Protein AF-A0A6A6ZKN1-F1 (afdb_monomer_lite)

pLDDT: mean 83.02, std 11.9, range [38.84, 95.69]

Foldseek 3Di:
DFADQDFDQDPLPPTHPVCQVPVLVVVVVVVCCLVVLAQAEAEHSLQQQQDPVGGRLNQAFLVVVCVLANPPQPVSVVQVVVCVVVVHGTHRPRVLSVVLCVVCVQLFDKFFWDKDFDDDNVDTPHIHIDGDPDPDPPSRGSYIYTDSPRVSNVVCVVVSSVSSSVVSPPPPD

Sequence (173 aa):
MAGSLMKNLNIFEPNSFNIHANVTSAAEFLNLVCKKKIPLQLIPTECAKDTLVDPNPFQLSVQRYRELLGNAHPTMHLIEKYLKFTNATRYPAFDLIAAVAVKHPKSFKWKKIEYTVVGDRTNPSHIEFKEASKWWPSFRYHIKMASGDKGCLAENEDKILKTIQDTMNIEGM

Structure (mmCIF, N/CA/C/O backbone):
data_AF-A0A6A6ZKN1-F1
#
_entry.id   AF-A0A6A6ZKN1-F1
#
loop_
_atom_site.group_PDB
_atom_site.id
_atom_site.type_symbol
_atom_site.label_atom_id
_atom_site.label_alt_id
_atom_site.label_comp_id
_atom_site.label_asym_id
_atom_site.label_entity_id
_atom_site.label_seq_id
_atom_site.pdbx_PDB_ins_code
_atom_site.Cartn_x
_atom_site.Cartn_y
_atom_site.Cartn_z
_atom_site.occupancy
_atom_site.B_iso_or_equiv
_atom_site.auth_seq_id
_atom_site.auth_comp_id
_atom_site.auth_asym_id
_atom_site.auth_atom_id
_atom_site.pdbx_PDB_model_num
ATOM 1 N N . MET A 1 1 ? -4.623 -0.290 -0.463 1.00 91.12 1 MET A N 1
ATOM 2 C CA . MET A 1 1 ? -3.489 0.653 -0.505 1.00 91.12 1 MET A CA 1
ATOM 3 C C . MET A 1 1 ? -3.954 2.006 0.026 1.00 91.12 1 MET A C 1
ATOM 5 O O . MET A 1 1 ? -4.772 2.632 -0.636 1.00 91.12 1 MET A O 1
ATOM 9 N N . ALA A 1 2 ? -3.546 2.421 1.228 1.00 91.94 2 ALA A N 1
ATOM 10 C CA . ALA A 1 2 ? -3.920 3.718 1.807 1.00 91.94 2 ALA A CA 1
ATOM 11 C C . ALA A 1 2 ? -3.092 4.050 3.059 1.00 91.94 2 ALA A C 1
ATOM 13 O O . ALA A 1 2 ? -2.707 3.152 3.808 1.00 91.94 2 ALA A O 1
ATOM 14 N N . GLY A 1 3 ? -2.937 5.347 3.325 1.00 89.50 3 GLY A N 1
ATOM 15 C CA . GLY A 1 3 ? -2.363 5.866 4.563 1.00 89.50 3 GLY A CA 1
ATOM 16 C C . GLY A 1 3 ? -0.837 5.920 4.577 1.00 89.50 3 GLY A C 1
ATOM 17 O O . GLY A 1 3 ? -0.166 5.581 3.603 1.00 89.50 3 GLY A O 1
ATOM 18 N N . SER A 1 4 ? -0.313 6.403 5.698 1.00 89.00 4 SER A N 1
ATOM 19 C CA . SER A 1 4 ? 1.113 6.484 6.015 1.00 89.00 4 SER A CA 1
ATOM 20 C C . SER A 1 4 ? 1.259 6.493 7.534 1.00 89.00 4 SER A C 1
ATOM 22 O O . SER A 1 4 ? 0.491 7.186 8.205 1.00 89.00 4 SER A O 1
ATOM 24 N N . LEU A 1 5 ? 2.220 5.749 8.085 1.00 84.88 5 LEU A N 1
ATOM 25 C CA . LEU A 1 5 ? 2.658 5.908 9.481 1.00 84.88 5 LEU A CA 1
ATOM 26 C C . LEU A 1 5 ? 3.798 6.922 9.599 1.00 84.88 5 LEU A C 1
ATOM 28 O O . LEU A 1 5 ? 4.120 7.375 10.698 1.00 84.88 5 LEU A O 1
ATOM 32 N N . MET A 1 6 ? 4.419 7.275 8.474 1.00 80.56 6 MET A N 1
ATOM 33 C CA . MET A 1 6 ? 5.502 8.245 8.407 1.00 80.56 6 MET A CA 1
ATOM 34 C C . MET A 1 6 ? 4.980 9.606 7.949 1.00 80.56 6 MET A C 1
ATOM 36 O O . MET A 1 6 ? 4.122 9.705 7.068 1.00 80.56 6 MET A O 1
ATOM 40 N N . LYS A 1 7 ? 5.538 10.670 8.522 1.00 68.00 7 LYS A N 1
ATOM 41 C CA . LYS A 1 7 ? 5.423 12.015 7.950 1.00 68.00 7 LYS A CA 1
ATOM 42 C C . LYS A 1 7 ? 6.341 12.093 6.720 1.00 68.00 7 LYS A C 1
ATOM 44 O O . LYS A 1 7 ? 7.358 11.401 6.686 1.00 68.00 7 LYS A O 1
ATOM 49 N N . ASN A 1 8 ? 6.006 12.910 5.727 1.00 66.44 8 ASN A N 1
ATOM 50 C CA . ASN A 1 8 ? 6.908 13.258 4.627 1.00 66.44 8 ASN A CA 1
ATOM 51 C C . ASN A 1 8 ? 7.101 12.271 3.466 1.00 66.44 8 ASN A C 1
ATOM 53 O O . ASN A 1 8 ? 8.103 12.337 2.755 1.00 66.44 8 ASN A O 1
ATOM 57 N N . LEU A 1 9 ? 6.154 11.359 3.222 1.00 69.62 9 LEU A N 1
ATOM 58 C CA . LEU A 1 9 ? 6.260 10.405 2.102 1.00 69.62 9 LEU A CA 1
ATOM 59 C C . LEU A 1 9 ? 5.350 10.686 0.908 1.00 69.62 9 LEU A C 1
ATOM 61 O O . LEU A 1 9 ? 5.572 10.137 -0.178 1.00 69.62 9 LEU A O 1
ATOM 65 N N . ASN A 1 10 ? 4.352 11.548 1.070 1.00 69.56 10 ASN A N 1
ATOM 66 C CA . ASN A 1 10 ? 3.355 11.845 0.046 1.00 69.56 10 ASN A CA 1
ATOM 67 C C . ASN A 1 10 ? 3.437 13.315 -0.365 1.00 69.56 10 ASN A C 1
ATOM 69 O O . ASN A 1 10 ? 3.844 14.144 0.425 1.00 69.56 10 ASN A O 1
ATOM 73 N N . ILE A 1 11 ? 3.027 13.648 -1.589 1.00 75.56 11 ILE A N 1
ATOM 74 C CA . ILE A 1 11 ? 2.977 15.050 -2.048 1.00 75.56 11 ILE A CA 1
ATOM 75 C C . ILE A 1 11 ? 1.793 15.832 -1.449 1.00 75.56 11 ILE A C 1
ATOM 77 O O . ILE A 1 11 ? 1.779 17.055 -1.491 1.00 75.56 11 ILE A O 1
ATOM 81 N N . PHE A 1 12 ? 0.802 15.123 -0.900 1.00 79.56 12 PHE A N 1
ATOM 82 C CA . PHE A 1 12 ? -0.460 15.670 -0.389 1.00 79.56 12 PHE A CA 1
ATOM 83 C C . PHE A 1 12 ? -0.526 15.657 1.136 1.00 79.56 12 PHE A C 1
ATOM 85 O O . PHE A 1 12 ? -1.574 15.365 1.716 1.00 79.56 12 PHE A O 1
ATOM 92 N N . GLU A 1 13 ? 0.608 15.891 1.793 1.00 80.44 13 GLU A N 1
ATOM 93 C CA . GLU A 1 13 ? 0.706 15.758 3.241 1.00 80.44 13 GLU A CA 1
ATOM 94 C C . GLU A 1 13 ? -0.379 16.550 3.975 1.00 80.44 13 GLU A C 1
ATOM 96 O O . GLU A 1 13 ? -0.651 17.699 3.622 1.00 80.44 13 GLU A O 1
ATOM 101 N N . PRO A 1 14 ? -1.008 15.947 4.997 1.00 82.56 14 PRO A N 1
ATOM 102 C CA . PRO A 1 14 ? -0.670 14.653 5.614 1.00 82.56 14 PRO A CA 1
ATOM 103 C C . PRO A 1 14 ? -1.316 13.416 4.945 1.00 82.56 14 PRO A C 1
ATOM 105 O O . PRO A 1 14 ? -1.131 12.294 5.414 1.00 82.56 14 PRO A O 1
ATOM 108 N N . ASN A 1 15 ? -2.061 13.574 3.848 1.00 85.44 15 ASN A N 1
ATOM 109 C CA . ASN A 1 15 ? -2.786 12.479 3.204 1.00 85.44 15 ASN A CA 1
ATOM 110 C C . ASN A 1 15 ? -1.924 11.675 2.212 1.00 85.44 15 ASN A C 1
ATOM 112 O O . ASN A 1 15 ? -1.110 12.207 1.457 1.00 85.44 15 ASN A O 1
ATOM 116 N N . SER A 1 16 ? -2.173 10.362 2.140 1.00 86.88 16 SER A N 1
ATOM 117 C CA . SER A 1 16 ? -1.793 9.557 0.966 1.00 86.88 16 SER A CA 1
ATOM 118 C C . SER A 1 16 ? -2.689 9.891 -0.228 1.00 86.88 16 SER A C 1
ATOM 120 O O . SER A 1 16 ? -3.843 10.250 -0.006 1.00 86.88 16 SER A O 1
ATOM 122 N N . PHE A 1 17 ? -2.217 9.682 -1.464 1.00 89.12 17 PHE A N 1
ATOM 123 C CA . PHE A 1 17 ? -2.978 9.964 -2.696 1.00 89.12 17 PHE A CA 1
ATOM 124 C C . PHE A 1 17 ? -4.435 9.469 -2.640 1.00 89.12 17 PHE A C 1
ATOM 126 O O . PHE A 1 17 ? -5.361 10.259 -2.797 1.00 89.12 17 PHE A O 1
ATOM 133 N N . ASN A 1 18 ? -4.643 8.187 -2.315 1.00 91.44 18 ASN A N 1
ATOM 134 C CA . ASN A 1 18 ? -5.978 7.575 -2.278 1.00 91.44 18 ASN A CA 1
ATOM 135 C C . ASN A 1 18 ? -6.907 8.185 -1.216 1.00 91.44 18 ASN A C 1
ATOM 137 O O . ASN A 1 18 ? -8.119 8.180 -1.392 1.00 91.44 18 ASN A O 1
ATOM 141 N N . ILE A 1 19 ? -6.352 8.712 -0.121 1.00 92.19 19 ILE A N 1
ATOM 142 C CA . ILE A 1 19 ? -7.135 9.413 0.907 1.00 92.19 19 ILE A CA 1
ATOM 143 C C . ILE A 1 19 ? -7.388 10.855 0.474 1.00 92.19 19 ILE A C 1
ATOM 145 O O . ILE A 1 19 ? -8.501 11.340 0.613 1.00 92.19 19 ILE A O 1
ATOM 149 N N . HIS A 1 20 ? -6.378 11.527 -0.083 1.00 91.69 20 HIS A N 1
ATOM 150 C CA . HIS A 1 20 ? -6.494 12.904 -0.554 1.00 91.69 20 HIS A CA 1
ATOM 151 C C . HIS A 1 20 ? -7.568 13.053 -1.636 1.00 91.69 20 HIS A C 1
ATOM 153 O O . HIS A 1 20 ? -8.309 14.029 -1.620 1.00 91.69 20 HIS A O 1
ATOM 159 N N . ALA A 1 21 ? -7.684 12.064 -2.529 1.00 93.38 21 ALA A N 1
ATOM 160 C CA . ALA A 1 21 ? -8.684 12.055 -3.591 1.00 93.38 21 ALA A CA 1
ATOM 161 C C . ALA A 1 21 ? -10.120 12.215 -3.061 1.00 93.38 21 ALA A C 1
ATOM 163 O O . ALA A 1 21 ? -10.935 12.867 -3.707 1.00 93.38 21 ALA A O 1
ATOM 164 N N . ASN A 1 22 ? -10.432 11.633 -1.895 1.00 94.25 22 ASN A N 1
ATOM 165 C CA . ASN A 1 22 ? -11.713 11.826 -1.220 1.00 94.25 22 ASN A CA 1
ATOM 166 C C . ASN A 1 22 ? -11.618 11.462 0.274 1.00 94.25 22 ASN A C 1
ATOM 168 O O . ASN A 1 22 ? -11.873 10.322 0.682 1.00 94.25 22 ASN A O 1
ATOM 172 N N . VAL A 1 23 ? -11.260 12.450 1.099 1.00 94.56 23 VAL A N 1
ATOM 173 C CA . VAL A 1 23 ? -11.057 12.259 2.545 1.00 94.56 23 VAL A CA 1
ATOM 174 C C . VAL A 1 23 ? -12.365 11.870 3.237 1.00 94.56 23 VAL A C 1
ATOM 176 O O . VAL A 1 23 ? -12.362 11.003 4.113 1.00 94.56 23 VAL A O 1
ATOM 179 N N . THR A 1 24 ? -13.489 12.457 2.816 1.00 95.25 24 THR A N 1
ATOM 180 C CA . THR A 1 24 ? -14.819 12.179 3.373 1.00 95.25 24 THR A CA 1
ATOM 181 C C . THR A 1 24 ? -15.198 10.717 3.194 1.00 95.25 24 THR A C 1
ATOM 183 O O . THR A 1 24 ? -15.465 10.029 4.178 1.00 95.25 24 THR A O 1
ATOM 186 N N . SER A 1 25 ? -15.130 10.194 1.967 1.00 95.69 25 SER A N 1
ATOM 187 C CA . SER A 1 25 ? -15.448 8.787 1.709 1.00 95.69 25 SER A CA 1
ATOM 188 C C . SER A 1 25 ? -14.470 7.833 2.396 1.00 95.69 25 SER A C 1
ATOM 190 O O . SER A 1 25 ? -14.886 6.784 2.889 1.00 95.69 25 SER A O 1
ATOM 192 N N . ALA A 1 26 ? -13.184 8.189 2.499 1.00 95.12 26 ALA A N 1
ATOM 193 C CA . ALA A 1 26 ? -12.219 7.396 3.259 1.00 95.12 26 ALA A CA 1
ATOM 194 C C . ALA A 1 26 ? -12.579 7.335 4.757 1.00 95.12 26 ALA A C 1
ATOM 196 O O . ALA A 1 26 ? -12.546 6.259 5.359 1.00 95.12 26 ALA A O 1
ATOM 197 N N . ALA A 1 27 ? -12.974 8.462 5.356 1.00 93.25 27 ALA A N 1
ATOM 198 C CA . ALA A 1 27 ? -13.402 8.532 6.750 1.00 93.25 27 ALA A CA 1
ATOM 199 C C . ALA A 1 27 ? -14.684 7.720 6.998 1.00 93.25 27 ALA A C 1
ATOM 201 O O . ALA A 1 27 ? -14.751 6.943 7.954 1.00 93.25 27 ALA A O 1
ATOM 202 N N . GLU A 1 28 ? -15.684 7.850 6.124 1.00 94.25 28 GLU A N 1
ATOM 203 C CA . GLU A 1 28 ? -16.928 7.075 6.184 1.00 94.25 28 GLU A CA 1
ATOM 204 C C . GLU A 1 28 ? -16.673 5.570 6.072 1.00 94.25 28 GLU A C 1
ATOM 206 O O . GLU A 1 28 ? -17.202 4.793 6.872 1.00 94.25 28 GLU A O 1
ATOM 211 N N . PHE A 1 29 ? -15.814 5.158 5.136 1.00 94.69 29 PHE A N 1
ATOM 212 C CA . PHE A 1 29 ? -15.428 3.762 4.959 1.00 94.69 29 PHE A CA 1
ATOM 213 C C . PHE A 1 29 ? -14.764 3.191 6.217 1.00 94.69 29 PHE A C 1
ATOM 215 O O . PHE A 1 29 ? -15.184 2.144 6.714 1.00 94.69 29 PHE A O 1
ATOM 222 N N . LEU A 1 30 ? -13.769 3.884 6.781 1.00 92.44 30 LEU A N 1
ATOM 223 C CA . LEU A 1 30 ? -13.085 3.428 7.996 1.00 92.44 30 LEU A CA 1
ATOM 224 C C . LEU A 1 30 ? -14.044 3.359 9.195 1.00 92.44 30 LEU A C 1
ATOM 226 O O . LEU A 1 30 ? -14.029 2.380 9.946 1.00 92.44 30 LEU A O 1
ATOM 230 N N . ASN A 1 31 ? -14.941 4.342 9.330 1.00 90.75 31 ASN A N 1
ATOM 231 C CA . ASN A 1 31 ? -15.977 4.340 10.364 1.00 90.75 31 ASN A CA 1
ATOM 232 C C . ASN A 1 31 ? -16.920 3.141 10.217 1.00 90.75 31 ASN A C 1
ATOM 234 O O . ASN A 1 31 ? -17.259 2.494 11.213 1.00 90.75 31 ASN A O 1
ATOM 238 N N . LEU A 1 32 ? -17.325 2.814 8.987 1.00 92.56 32 LEU A N 1
ATOM 239 C CA . LEU A 1 32 ? -18.163 1.655 8.702 1.00 92.56 32 LEU A CA 1
ATOM 240 C C . LEU A 1 32 ? -17.446 0.348 9.052 1.00 92.56 32 LEU A C 1
ATOM 242 O O . LEU A 1 32 ? -18.030 -0.489 9.740 1.00 92.56 32 LEU A O 1
ATOM 246 N N . VAL A 1 33 ? -16.188 0.194 8.632 1.00 92.25 33 VAL A N 1
ATOM 247 C CA . VAL A 1 33 ? -15.340 -0.970 8.934 1.00 92.25 33 VAL A CA 1
ATOM 248 C C . VAL A 1 33 ? -15.250 -1.198 10.442 1.00 92.25 33 VAL A C 1
ATOM 250 O O . VAL A 1 33 ? -15.515 -2.307 10.911 1.00 92.25 33 VAL A O 1
ATOM 253 N N . CYS A 1 34 ? -14.973 -0.147 11.218 1.00 88.06 34 CYS A N 1
ATOM 254 C CA . CYS A 1 34 ? -14.928 -0.220 12.678 1.00 88.06 34 CYS A CA 1
ATOM 255 C C . CYS A 1 34 ? -16.290 -0.559 13.291 1.00 88.06 34 CYS A C 1
ATOM 257 O O . CYS A 1 34 ? -16.389 -1.477 14.105 1.00 88.06 34 CYS A O 1
ATOM 259 N N . LYS A 1 35 ? -17.360 0.134 12.878 1.00 89.50 35 LYS A N 1
ATOM 260 C CA . LYS A 1 35 ? -18.726 -0.099 13.379 1.00 89.50 35 LYS A CA 1
ATOM 261 C C . LYS A 1 35 ? -19.195 -1.530 13.113 1.00 89.50 35 LYS A C 1
ATOM 263 O O . LYS A 1 35 ? -19.865 -2.127 13.952 1.00 89.50 35 LYS A O 1
ATOM 268 N N . LYS A 1 36 ? -18.858 -2.071 11.941 1.00 91.38 36 LYS A N 1
ATOM 269 C CA . LYS A 1 36 ? -19.228 -3.421 11.496 1.00 91.38 36 LYS A CA 1
ATOM 270 C C . LYS A 1 36 ? -18.214 -4.491 11.897 1.00 91.38 36 LYS A C 1
ATOM 272 O O . LYS A 1 36 ? -18.462 -5.660 11.625 1.00 91.38 36 LYS A O 1
ATOM 277 N N . LYS A 1 37 ? -17.117 -4.117 12.565 1.00 88.44 37 LYS A N 1
ATOM 278 C CA . LYS A 1 37 ? -16.052 -5.031 13.003 1.00 88.44 37 LYS A CA 1
ATOM 279 C C . LYS A 1 37 ? -15.424 -5.835 11.853 1.00 88.44 37 LYS A C 1
ATOM 281 O O . LYS A 1 37 ? -15.020 -6.981 12.040 1.00 88.44 37 LYS A O 1
ATOM 286 N N . ILE A 1 38 ? -15.349 -5.242 10.661 1.00 91.00 38 ILE A N 1
ATOM 287 C CA . ILE A 1 38 ? -14.814 -5.897 9.461 1.00 91.00 38 ILE A CA 1
ATOM 288 C C . ILE A 1 38 ? -13.282 -5.901 9.546 1.00 91.00 38 ILE A C 1
ATOM 290 O O . ILE A 1 38 ? -12.697 -4.828 9.684 1.00 91.00 38 ILE A O 1
ATOM 294 N N . PRO A 1 39 ? -12.601 -7.058 9.460 1.00 91.31 39 PRO A N 1
ATOM 295 C CA . PRO A 1 39 ? -11.145 -7.088 9.384 1.00 91.31 39 PRO A CA 1
ATOM 296 C C . PRO A 1 39 ? -10.642 -6.331 8.148 1.00 91.31 39 PRO A C 1
ATOM 298 O O . PRO A 1 39 ? -11.058 -6.619 7.029 1.00 91.31 39 PRO A O 1
ATOM 301 N N . LEU A 1 40 ? -9.732 -5.381 8.350 1.00 92.88 40 LEU A N 1
ATOM 302 C CA . LEU A 1 40 ? -9.145 -4.555 7.301 1.00 92.88 40 LEU A CA 1
ATOM 303 C C . LEU A 1 40 ? -7.621 -4.571 7.405 1.00 92.88 40 LEU A C 1
ATOM 305 O O . LEU A 1 40 ? -7.047 -4.386 8.478 1.00 92.88 40 LEU A O 1
ATOM 309 N N . GLN A 1 41 ? -6.968 -4.757 6.263 1.00 94.50 41 GLN A N 1
ATOM 310 C CA . GLN A 1 41 ? -5.523 -4.657 6.112 1.00 94.50 41 GLN A CA 1
ATOM 311 C C . GLN A 1 41 ? -5.190 -3.496 5.179 1.00 94.50 41 GLN A C 1
ATOM 313 O O . GLN A 1 41 ? -5.661 -3.433 4.045 1.00 94.50 41 GLN A O 1
ATOM 318 N N . LEU A 1 42 ? -4.375 -2.570 5.670 1.00 94.25 42 LEU A N 1
ATOM 319 C CA . LEU A 1 42 ? -3.901 -1.411 4.933 1.00 94.25 42 LEU A CA 1
ATOM 320 C C . LEU A 1 42 ? -2.425 -1.586 4.583 1.00 94.25 42 LEU A C 1
ATOM 322 O O . LEU A 1 42 ? -1.609 -1.948 5.427 1.00 94.25 42 LEU A O 1
ATOM 326 N N . ILE A 1 43 ? -2.091 -1.295 3.331 1.00 93.12 43 ILE A N 1
ATOM 327 C CA . ILE A 1 43 ? -0.711 -1.109 2.883 1.00 93.12 43 ILE A CA 1
ATOM 328 C C . ILE A 1 43 ? -0.482 0.396 2.782 1.00 93.12 43 ILE A C 1
ATOM 330 O O . ILE A 1 43 ? -1.191 1.026 1.989 1.00 93.12 43 ILE A O 1
ATOM 334 N N . PRO A 1 44 ? 0.421 0.970 3.591 1.00 91.31 44 PRO A N 1
ATOM 335 C CA . PRO A 1 44 ? 0.725 2.393 3.568 1.00 91.31 44 PRO A CA 1
ATOM 336 C C . PRO A 1 44 ? 1.822 2.734 2.549 1.00 91.31 44 PRO A C 1
ATOM 338 O O . PRO A 1 44 ? 2.518 1.846 2.051 1.00 91.31 44 PRO A O 1
ATOM 341 N N . THR A 1 45 ? 1.971 4.021 2.217 1.00 89.62 45 THR A N 1
ATOM 342 C CA . THR A 1 45 ? 2.900 4.515 1.177 1.00 89.62 45 THR A CA 1
ATOM 343 C C . THR A 1 45 ? 4.338 4.016 1.372 1.00 89.62 45 THR A C 1
ATOM 345 O O . THR A 1 45 ? 4.987 3.630 0.399 1.00 89.62 45 THR A O 1
ATOM 348 N N . GLU A 1 46 ? 4.840 3.980 2.608 1.00 85.25 46 GLU A N 1
ATOM 349 C CA . GLU A 1 46 ? 6.200 3.537 2.952 1.00 85.25 46 GLU A CA 1
ATOM 350 C C . GLU A 1 46 ? 6.510 2.093 2.538 1.00 85.25 46 GLU A C 1
ATOM 352 O O . GLU A 1 46 ? 7.671 1.752 2.316 1.00 85.25 46 GLU A O 1
ATOM 357 N N . CYS A 1 47 ? 5.493 1.242 2.373 1.00 85.56 47 CYS A N 1
ATOM 358 C CA . CYS A 1 47 ? 5.691 -0.124 1.891 1.00 85.56 47 CYS A CA 1
ATOM 359 C C . CYS A 1 47 ? 6.022 -0.191 0.395 1.00 85.56 47 CYS A C 1
ATOM 361 O O . CYS A 1 47 ? 6.524 -1.220 -0.049 1.00 85.56 47 CYS A O 1
ATOM 363 N N . ALA A 1 48 ? 5.795 0.876 -0.375 1.00 84.00 48 ALA A N 1
ATOM 364 C CA . ALA A 1 48 ? 6.015 0.894 -1.825 1.00 84.00 48 ALA A CA 1
ATOM 365 C C . ALA A 1 48 ? 6.938 2.022 -2.320 1.00 84.00 48 ALA A C 1
ATOM 367 O O . ALA A 1 48 ? 7.294 2.044 -3.499 1.00 84.00 48 ALA A O 1
ATOM 368 N N . LYS A 1 49 ? 7.321 2.957 -1.443 1.00 82.12 49 LYS A N 1
ATOM 369 C CA . LYS A 1 49 ? 8.170 4.103 -1.777 1.00 82.12 49 LYS A CA 1
ATOM 370 C C . LYS A 1 49 ? 9.432 4.131 -0.913 1.00 82.12 49 LYS A C 1
ATOM 372 O O . LYS A 1 49 ? 9.391 3.822 0.278 1.00 82.12 49 LYS A O 1
ATOM 377 N N . ASP A 1 50 ? 10.549 4.498 -1.526 1.00 75.06 50 ASP A N 1
ATOM 378 C CA . ASP A 1 50 ? 11.824 4.777 -0.876 1.00 75.06 50 ASP A CA 1
ATOM 379 C C . ASP A 1 50 ? 11.667 5.895 0.160 1.00 75.06 50 ASP A C 1
ATOM 381 O O . ASP A 1 50 ? 10.921 6.859 -0.037 1.00 75.06 50 ASP A O 1
ATOM 385 N N . THR A 1 51 ? 12.428 5.791 1.246 1.00 67.50 51 THR A N 1
ATOM 386 C CA . THR A 1 51 ? 12.756 6.946 2.083 1.00 67.50 51 THR A CA 1
ATOM 387 C C . THR A 1 51 ? 14.201 7.342 1.763 1.00 67.50 51 THR A C 1
ATOM 389 O O . THR A 1 51 ? 14.981 6.521 1.284 1.00 67.50 51 THR A O 1
ATOM 392 N N . LEU A 1 52 ? 14.592 8.591 2.034 1.00 56.66 52 LEU A N 1
ATOM 393 C CA . LEU A 1 52 ? 15.976 9.050 1.806 1.00 56.66 52 LEU A CA 1
ATOM 394 C C . LEU A 1 52 ? 17.020 8.273 2.626 1.00 56.66 52 LEU A C 1
ATOM 396 O O . LEU A 1 52 ? 18.197 8.283 2.285 1.00 56.66 52 LEU A O 1
ATOM 400 N N . VAL A 1 53 ? 16.589 7.635 3.714 1.00 57.72 53 VAL A N 1
ATOM 401 C CA . VAL A 1 53 ? 17.459 6.947 4.678 1.00 57.72 53 VAL A CA 1
ATOM 402 C C . VAL A 1 53 ? 17.475 5.435 4.442 1.00 57.72 53 VAL A C 1
ATOM 404 O O . VAL A 1 53 ? 18.390 4.758 4.895 1.00 57.72 53 VAL A O 1
ATOM 407 N N . ASP A 1 54 ? 16.484 4.897 3.729 1.00 59.56 54 ASP A N 1
ATOM 408 C CA . ASP A 1 54 ? 16.312 3.459 3.569 1.00 59.56 54 ASP A CA 1
ATOM 409 C C . ASP A 1 54 ? 15.645 3.163 2.209 1.00 59.56 54 ASP A C 1
ATOM 411 O O . ASP A 1 54 ? 14.485 3.543 2.010 1.00 59.56 54 ASP A O 1
ATOM 415 N N . PRO A 1 55 ? 16.320 2.530 1.233 1.00 64.25 55 PRO A N 1
ATOM 416 C CA . PRO A 1 55 ? 15.726 2.179 -0.056 1.00 64.25 55 P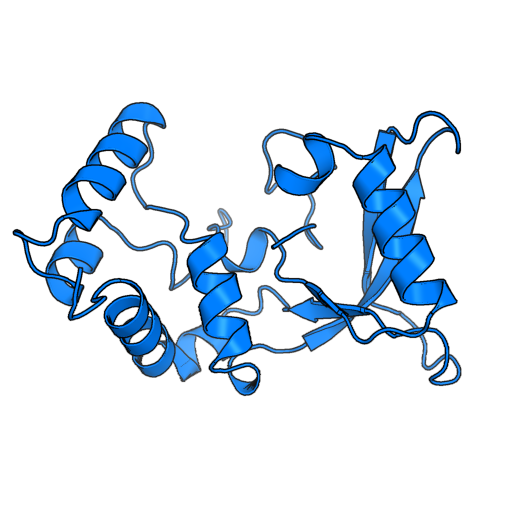RO A CA 1
ATOM 417 C C . PRO A 1 55 ? 14.738 1.008 0.077 1.00 64.25 55 PRO A C 1
ATOM 419 O O . PRO A 1 55 ? 14.986 0.003 0.726 1.00 64.25 55 PRO A O 1
ATOM 422 N N . ASN A 1 56 ? 13.552 1.142 -0.511 1.00 75.00 56 ASN A N 1
ATOM 423 C CA . ASN A 1 56 ? 12.528 0.109 -0.596 1.00 75.00 56 ASN A CA 1
ATOM 424 C C . ASN A 1 56 ? 12.962 -0.979 -1.598 1.00 75.00 56 ASN A C 1
ATOM 426 O O . ASN A 1 56 ? 13.260 -0.643 -2.752 1.00 75.00 56 ASN A O 1
ATOM 430 N N . PRO A 1 57 ? 12.977 -2.266 -1.198 1.00 70.44 57 PRO A N 1
ATOM 431 C CA . PRO A 1 57 ? 13.410 -3.349 -2.079 1.00 70.44 57 PRO A CA 1
ATOM 432 C C . PRO A 1 57 ? 12.498 -3.532 -3.300 1.00 70.44 57 PRO A C 1
ATOM 434 O O . PRO A 1 57 ? 12.925 -4.105 -4.292 1.00 70.44 57 PRO A O 1
ATOM 437 N N . PHE A 1 58 ? 11.273 -2.997 -3.289 1.00 76.12 58 PHE A N 1
ATOM 438 C CA . PHE A 1 58 ? 10.296 -3.188 -4.369 1.00 76.12 58 PHE A CA 1
ATOM 439 C C . PHE A 1 58 ? 10.003 -1.951 -5.202 1.00 76.12 58 PHE A C 1
ATOM 441 O O . PHE A 1 58 ? 9.208 -2.009 -6.142 1.00 76.12 58 PHE A O 1
ATOM 448 N N . GLN A 1 59 ? 10.648 -0.827 -4.905 1.00 84.56 59 GLN A N 1
ATOM 449 C CA . GLN A 1 59 ? 10.662 0.277 -5.848 1.00 84.56 59 GLN A CA 1
ATOM 450 C C . GLN A 1 59 ? 11.683 -0.058 -6.944 1.00 84.56 59 GLN A C 1
ATOM 452 O O . GLN A 1 59 ? 12.824 0.374 -6.896 1.00 84.56 59 GLN A O 1
ATOM 457 N N . LEU A 1 60 ? 11.360 -0.925 -7.898 1.00 84.38 60 LEU A N 1
ATOM 458 C CA . LEU A 1 60 ? 12.388 -1.463 -8.798 1.00 84.38 60 LEU A CA 1
ATOM 459 C C . LEU A 1 60 ? 12.814 -0.446 -9.872 1.00 84.38 60 LEU A C 1
ATOM 461 O O . LEU A 1 60 ? 12.048 0.435 -10.279 1.00 84.38 60 LEU A O 1
ATOM 465 N N . SER A 1 61 ? 14.063 -0.563 -10.329 1.00 86.94 61 SER A N 1
ATOM 466 C CA . SER A 1 61 ? 14.554 0.164 -11.503 1.00 86.94 61 SER A CA 1
ATOM 467 C C . SER A 1 61 ? 13.965 -0.428 -12.790 1.00 86.94 61 SER A C 1
ATOM 469 O O . SER A 1 61 ? 13.517 -1.576 -12.811 1.00 86.94 61 SER A O 1
ATOM 471 N N . VAL A 1 62 ? 14.014 0.329 -13.893 1.00 88.62 62 VAL A N 1
ATOM 472 C CA . VAL A 1 62 ? 13.615 -0.178 -15.223 1.00 88.62 62 VAL A CA 1
ATOM 473 C C . VAL A 1 62 ? 14.382 -1.447 -15.578 1.00 88.62 62 VAL A C 1
ATOM 475 O O . VAL A 1 62 ? 13.791 -2.413 -16.048 1.00 88.62 62 VAL A O 1
ATOM 478 N N . GLN A 1 63 ? 15.692 -1.460 -15.326 1.00 89.06 63 GLN A N 1
ATOM 479 C CA . GLN A 1 63 ? 16.533 -2.615 -15.621 1.00 89.06 63 GLN A CA 1
ATOM 480 C C . GLN A 1 63 ? 16.090 -3.850 -14.836 1.00 89.06 63 GLN A C 1
ATOM 482 O O . GLN A 1 63 ? 15.957 -4.921 -15.419 1.00 89.06 63 GLN A O 1
ATOM 487 N N . ARG A 1 64 ? 15.757 -3.690 -13.552 1.00 87.38 64 ARG A N 1
ATOM 488 C CA . ARG A 1 64 ? 15.285 -4.809 -12.737 1.00 87.38 64 ARG A CA 1
ATOM 489 C C . ARG A 1 64 ? 13.924 -5.331 -13.202 1.00 87.38 64 ARG A C 1
ATOM 491 O O . ARG A 1 64 ? 13.713 -6.537 -13.221 1.00 87.38 64 ARG A O 1
ATOM 498 N N . TYR A 1 65 ? 13.023 -4.456 -13.653 1.00 88.50 65 TYR A N 1
ATOM 499 C CA . TYR A 1 65 ? 11.778 -4.896 -14.292 1.00 88.50 65 TYR A CA 1
ATOM 500 C C . TYR A 1 65 ? 12.017 -5.636 -15.614 1.00 88.50 65 TYR A C 1
ATOM 502 O O . TYR A 1 65 ? 11.347 -6.632 -15.866 1.00 88.50 65 TYR A O 1
ATOM 510 N N . ARG A 1 66 ? 12.995 -5.215 -16.428 1.00 89.81 66 ARG A N 1
ATOM 511 C CA . ARG A 1 66 ? 13.371 -5.934 -17.660 1.00 89.81 66 ARG A CA 1
ATOM 512 C C . ARG A 1 66 ? 13.916 -7.328 -17.371 1.00 89.81 66 ARG A C 1
ATOM 514 O O . ARG A 1 66 ? 13.591 -8.253 -18.103 1.00 89.81 66 ARG A O 1
ATOM 521 N N . GLU A 1 67 ? 14.708 -7.486 -16.315 1.00 89.94 67 GLU A N 1
ATOM 522 C CA . GLU A 1 67 ? 15.201 -8.798 -15.875 1.00 89.94 67 GLU A CA 1
ATOM 523 C C . GLU A 1 67 ? 14.060 -9.723 -15.430 1.00 89.94 67 GLU A C 1
ATOM 525 O O . GLU A 1 67 ? 14.102 -10.917 -15.705 1.00 89.94 67 GLU A O 1
ATOM 530 N N . LEU A 1 68 ? 13.034 -9.176 -14.768 1.00 86.81 68 LEU A N 1
ATOM 531 C CA . LEU A 1 68 ? 11.905 -9.951 -14.245 1.00 86.81 68 LEU A CA 1
ATOM 532 C C . LEU A 1 68 ? 10.851 -10.287 -15.307 1.00 86.81 68 LEU A C 1
ATOM 534 O O . LEU A 1 68 ? 10.324 -11.395 -15.323 1.00 86.81 68 LEU A O 1
ATOM 538 N N . LEU A 1 69 ? 10.505 -9.332 -16.169 1.00 86.94 69 LEU A N 1
ATOM 539 C CA . LEU A 1 69 ? 9.385 -9.457 -17.111 1.00 86.94 69 LEU A CA 1
ATOM 540 C C . LEU A 1 69 ? 9.840 -9.737 -18.549 1.00 86.94 69 LEU A C 1
ATOM 542 O O . LEU A 1 69 ? 9.055 -10.206 -19.368 1.00 86.94 69 LEU A O 1
ATOM 546 N N . GLY A 1 70 ? 11.098 -9.438 -18.872 1.00 86.88 70 GLY A N 1
ATOM 547 C CA . GLY A 1 70 ? 11.606 -9.407 -20.239 1.00 86.88 70 GLY A CA 1
ATOM 548 C C . GLY A 1 70 ? 11.345 -8.071 -20.947 1.00 86.88 70 GLY A C 1
ATOM 549 O O . GLY A 1 70 ? 10.400 -7.338 -20.653 1.00 86.88 70 GLY A O 1
ATOM 550 N N . ASN A 1 71 ? 12.189 -7.750 -21.933 1.00 82.12 71 ASN A N 1
ATOM 551 C CA . ASN A 1 71 ? 12.139 -6.472 -22.661 1.00 82.12 71 ASN A CA 1
ATOM 552 C C . ASN A 1 71 ? 10.839 -6.254 -23.453 1.00 82.12 71 ASN A C 1
ATOM 554 O O . ASN A 1 71 ? 10.427 -5.113 -23.638 1.00 82.12 71 ASN A O 1
ATOM 558 N N . ALA A 1 72 ? 10.214 -7.328 -23.939 1.00 81.50 72 ALA A N 1
ATOM 559 C CA . ALA A 1 72 ? 9.025 -7.263 -24.790 1.00 81.50 72 ALA A CA 1
ATOM 560 C C . ALA A 1 72 ? 7.700 -7.279 -24.002 1.00 81.50 72 ALA A C 1
ATOM 562 O O . ALA A 1 72 ? 6.632 -7.297 -24.610 1.00 81.50 72 ALA A O 1
ATOM 563 N N . HIS A 1 73 ? 7.745 -7.285 -22.666 1.00 86.56 73 HIS A N 1
ATOM 564 C CA . HIS A 1 73 ? 6.534 -7.365 -21.857 1.00 86.56 73 HIS A CA 1
ATOM 565 C C . HIS A 1 73 ? 5.708 -6.067 -21.969 1.00 86.56 73 HIS A C 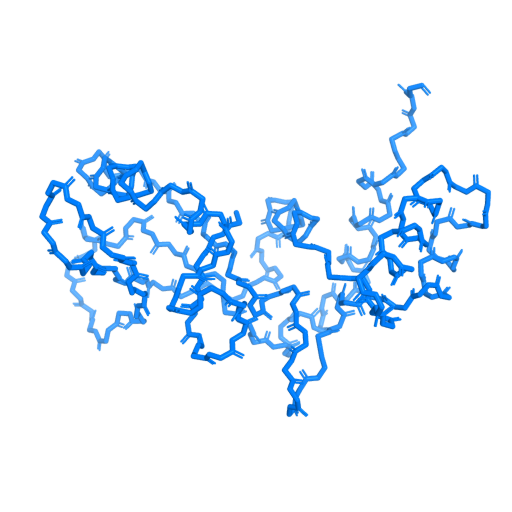1
ATOM 567 O O . HIS A 1 73 ? 6.260 -4.989 -21.729 1.00 86.56 73 HIS A O 1
ATOM 573 N N . PRO A 1 74 ? 4.390 -6.114 -22.253 1.00 86.69 74 PRO A N 1
ATOM 574 C CA . PRO A 1 74 ? 3.562 -4.914 -22.444 1.00 86.69 74 PRO A CA 1
ATOM 575 C C . PRO A 1 74 ? 3.636 -3.906 -21.284 1.00 86.69 74 PRO A C 1
ATOM 577 O O . PRO A 1 74 ? 3.699 -2.693 -21.494 1.00 86.69 74 PRO A O 1
ATOM 580 N N . THR A 1 75 ? 3.712 -4.403 -20.047 1.00 88.06 75 THR A N 1
ATOM 581 C CA . THR A 1 75 ? 3.861 -3.583 -18.831 1.00 88.06 75 THR A CA 1
ATOM 582 C C . THR A 1 75 ? 5.138 -2.736 -18.811 1.00 88.06 75 THR A C 1
ATOM 584 O O . THR A 1 75 ? 5.137 -1.671 -18.192 1.00 88.06 75 THR A O 1
ATOM 587 N N . MET A 1 76 ? 6.203 -3.130 -19.523 1.00 90.31 76 MET A N 1
ATOM 588 C CA . MET A 1 76 ? 7.429 -2.326 -19.606 1.00 90.31 76 MET A CA 1
ATOM 589 C C . MET A 1 76 ? 7.164 -0.950 -20.213 1.00 90.31 76 MET A C 1
ATOM 591 O O . MET A 1 76 ? 7.667 0.047 -19.697 1.00 90.31 76 MET A O 1
ATOM 595 N N . HIS A 1 77 ? 6.308 -0.868 -21.238 1.00 90.19 77 HIS A N 1
ATOM 596 C CA . HIS A 1 77 ? 5.954 0.410 -21.855 1.00 90.19 77 HIS A CA 1
ATOM 597 C C . HIS A 1 77 ? 5.245 1.349 -20.866 1.00 90.19 77 HIS A C 1
ATOM 599 O O . HIS A 1 77 ? 5.503 2.553 -20.848 1.00 90.19 77 HIS A O 1
ATOM 605 N N . LEU A 1 78 ? 4.378 0.802 -20.007 1.00 90.44 78 LEU A N 1
ATOM 606 C CA . LEU A 1 78 ? 3.673 1.573 -18.980 1.00 90.44 78 LEU A CA 1
ATOM 607 C C . LEU A 1 78 ? 4.633 2.086 -17.901 1.00 90.44 78 LEU A C 1
ATOM 609 O O . LEU A 1 78 ? 4.550 3.253 -17.519 1.00 90.44 78 LEU A O 1
ATOM 613 N N . ILE A 1 79 ? 5.564 1.239 -17.451 1.00 90.69 79 ILE A N 1
ATOM 614 C CA . ILE A 1 79 ? 6.582 1.600 -16.456 1.00 90.69 79 ILE A CA 1
ATOM 615 C C . ILE A 1 79 ? 7.487 2.711 -16.999 1.00 90.69 79 ILE A C 1
ATOM 617 O O . ILE A 1 79 ? 7.671 3.734 -16.342 1.00 90.69 79 ILE A O 1
ATOM 621 N N . GLU A 1 80 ? 8.015 2.557 -18.214 1.00 92.00 80 GLU A N 1
ATOM 622 C CA . GLU A 1 80 ? 8.884 3.560 -18.839 1.00 92.00 80 GLU A CA 1
ATOM 623 C C . GLU A 1 80 ? 8.154 4.889 -19.066 1.00 92.00 80 GLU A C 1
ATOM 625 O O . GLU A 1 80 ? 8.691 5.958 -18.762 1.00 92.00 80 GLU A O 1
ATOM 630 N N . LYS A 1 81 ? 6.903 4.835 -19.541 1.00 93.06 81 LYS A N 1
ATOM 631 C CA . LYS A 1 81 ? 6.068 6.027 -19.727 1.00 93.06 81 LYS A CA 1
ATOM 632 C C . LYS A 1 81 ? 5.796 6.739 -18.404 1.00 93.06 81 LYS A C 1
ATOM 634 O O . LYS A 1 81 ? 5.896 7.964 -18.361 1.00 93.06 81 LYS A O 1
ATOM 639 N N . TYR A 1 82 ? 5.488 5.995 -17.339 1.00 91.69 82 TYR A N 1
ATOM 640 C CA . TYR A 1 82 ? 5.304 6.556 -16.001 1.00 91.69 82 TYR A CA 1
ATOM 641 C C . TYR A 1 82 ? 6.568 7.281 -15.536 1.00 91.69 82 TYR A C 1
ATOM 643 O O . TYR A 1 82 ? 6.504 8.455 -15.186 1.00 91.69 82 TYR A O 1
ATOM 651 N N . LEU A 1 83 ? 7.723 6.615 -15.594 1.00 91.50 83 LEU A N 1
ATOM 652 C CA . LEU A 1 83 ? 8.990 7.168 -15.109 1.00 91.50 83 LEU A CA 1
ATOM 653 C C . LEU A 1 83 ? 9.404 8.421 -15.877 1.00 91.50 83 LEU A C 1
ATOM 655 O O . LEU A 1 83 ? 9.845 9.395 -15.266 1.00 91.50 83 LEU A O 1
ATOM 659 N N . LYS A 1 84 ? 9.183 8.430 -17.196 1.00 93.38 84 LYS A N 1
ATOM 660 C CA . LYS A 1 84 ? 9.376 9.614 -18.036 1.00 93.38 84 LYS A CA 1
ATOM 661 C C . LYS A 1 84 ? 8.438 10.755 -17.636 1.00 93.38 84 LYS A C 1
ATOM 663 O O . LYS A 1 84 ? 8.881 11.894 -17.554 1.00 93.38 84 LYS A O 1
ATOM 668 N N . PHE A 1 85 ? 7.160 10.465 -17.392 1.00 93.06 85 PHE A N 1
ATOM 669 C CA . PHE A 1 85 ? 6.165 11.476 -17.027 1.00 93.06 85 PHE A CA 1
ATOM 670 C C . PHE A 1 85 ? 6.426 12.083 -15.643 1.00 93.06 85 PHE A C 1
ATOM 672 O O . PHE A 1 85 ? 6.290 13.289 -15.464 1.00 93.06 85 PHE A O 1
ATOM 679 N N . THR A 1 86 ? 6.829 11.266 -14.670 1.00 87.75 86 THR A N 1
ATOM 680 C CA . THR A 1 86 ? 7.081 11.718 -13.294 1.00 87.75 86 THR A CA 1
ATOM 681 C C . THR A 1 86 ? 8.524 12.154 -13.048 1.00 87.75 86 THR A C 1
ATOM 683 O O . THR A 1 86 ? 8.853 12.507 -11.918 1.00 87.75 86 THR A O 1
ATOM 686 N N . ASN A 1 87 ? 9.396 12.070 -14.059 1.00 89.06 87 ASN A N 1
ATOM 687 C CA . ASN A 1 87 ? 10.844 12.257 -13.936 1.00 89.06 87 ASN A CA 1
ATOM 688 C C . ASN A 1 87 ? 11.461 11.436 -12.779 1.00 89.06 87 ASN A C 1
ATOM 690 O O . ASN A 1 87 ? 12.317 11.915 -12.036 1.00 89.06 87 ASN A O 1
ATOM 694 N N . ALA A 1 88 ? 10.973 10.208 -12.582 1.00 86.69 88 ALA A N 1
ATOM 695 C CA . ALA A 1 88 ? 11.430 9.322 -11.514 1.00 86.69 88 ALA A CA 1
ATOM 696 C C . ALA A 1 88 ? 12.394 8.266 -12.066 1.00 86.69 88 ALA A C 1
ATOM 698 O O . ALA A 1 88 ? 12.279 7.839 -13.211 1.00 86.69 88 ALA A O 1
ATOM 699 N N . THR A 1 89 ? 13.334 7.809 -11.239 1.00 85.62 89 THR A N 1
ATOM 700 C CA . THR A 1 89 ? 14.337 6.798 -11.624 1.00 85.62 89 THR A CA 1
ATOM 701 C C . THR A 1 89 ? 13.915 5.366 -11.293 1.00 85.62 89 THR A C 1
ATOM 703 O O . THR A 1 89 ? 14.443 4.412 -11.864 1.00 85.62 89 THR A O 1
ATOM 706 N N . ARG A 1 90 ? 12.958 5.196 -10.372 1.00 88.12 90 ARG A N 1
ATOM 707 C CA . ARG A 1 90 ? 12.467 3.896 -9.894 1.00 88.12 90 ARG A CA 1
ATOM 708 C C . ARG A 1 90 ? 10.947 3.920 -9.769 1.00 88.12 90 ARG A C 1
ATOM 710 O O . ARG A 1 90 ? 10.390 4.909 -9.287 1.00 88.12 90 ARG A O 1
ATOM 717 N N . TYR A 1 91 ? 10.280 2.842 -10.177 1.00 87.38 91 TYR A N 1
ATOM 718 C CA . TYR A 1 91 ? 8.816 2.780 -10.224 1.00 87.38 91 TYR A CA 1
ATOM 719 C C . TYR A 1 91 ? 8.251 2.277 -8.886 1.00 87.38 91 TYR A C 1
ATOM 721 O O . TYR A 1 91 ? 8.563 1.149 -8.491 1.00 87.38 91 TYR A O 1
ATOM 729 N N . PRO A 1 92 ? 7.443 3.084 -8.169 1.00 85.56 92 PRO A N 1
ATOM 730 C CA . PRO A 1 92 ? 6.813 2.663 -6.924 1.00 85.56 92 PRO A CA 1
ATOM 731 C C . PRO A 1 92 ? 5.595 1.786 -7.216 1.00 85.56 92 PRO A C 1
ATOM 733 O O . PRO A 1 92 ? 4.561 2.238 -7.705 1.00 85.56 92 PRO A O 1
ATOM 736 N N . ALA A 1 93 ? 5.728 0.508 -6.889 1.00 85.06 93 ALA A N 1
ATOM 737 C CA . ALA A 1 93 ? 4.774 -0.547 -7.193 1.00 85.06 93 ALA A CA 1
ATOM 738 C C . ALA A 1 93 ? 3.569 -0.572 -6.222 1.00 85.06 93 ALA A C 1
ATOM 740 O O . ALA A 1 93 ? 3.247 -1.623 -5.675 1.00 85.06 93 ALA A O 1
ATOM 741 N N . PHE A 1 94 ? 2.918 0.573 -5.964 1.00 88.12 94 PHE A N 1
ATOM 742 C CA . PHE A 1 94 ? 1.919 0.741 -4.888 1.00 88.12 94 PHE A CA 1
ATOM 743 C C . PHE A 1 94 ? 0.858 -0.369 -4.839 1.00 88.12 94 PHE A C 1
ATOM 745 O O . PHE A 1 94 ? 0.747 -1.085 -3.840 1.00 88.12 94 PHE A O 1
ATOM 752 N N . ASP A 1 95 ? 0.102 -0.546 -5.921 1.00 87.94 95 ASP A N 1
ATOM 753 C CA . ASP A 1 95 ? -0.996 -1.516 -5.955 1.00 87.94 95 ASP A CA 1
ATOM 754 C C . ASP A 1 95 ? -0.503 -2.962 -6.071 1.00 87.94 95 ASP A C 1
ATOM 756 O O . ASP A 1 95 ? -1.134 -3.882 -5.549 1.00 87.94 95 ASP A O 1
ATOM 760 N N . LEU A 1 96 ? 0.673 -3.174 -6.666 1.00 86.06 96 LEU A N 1
ATOM 761 C CA . LEU A 1 96 ? 1.300 -4.495 -6.734 1.00 86.06 96 LEU A CA 1
ATOM 762 C C . LEU A 1 96 ? 1.703 -4.972 -5.342 1.00 86.06 96 LEU A C 1
ATOM 764 O O . LEU A 1 96 ? 1.461 -6.124 -5.009 1.00 86.06 96 LEU A O 1
ATOM 768 N N . ILE A 1 97 ? 2.228 -4.090 -4.486 1.00 86.62 97 ILE A N 1
ATOM 769 C CA . ILE A 1 97 ? 2.523 -4.433 -3.089 1.00 86.62 97 ILE A CA 1
ATOM 770 C C . ILE A 1 97 ? 1.248 -4.762 -2.314 1.00 86.62 97 ILE A C 1
ATOM 772 O O . ILE A 1 97 ? 1.252 -5.676 -1.489 1.00 86.62 97 ILE A O 1
ATOM 776 N N . ALA A 1 98 ? 0.131 -4.097 -2.616 1.00 89.88 98 ALA A N 1
ATOM 777 C CA . ALA A 1 98 ? -1.160 -4.497 -2.067 1.00 89.88 98 ALA A CA 1
ATOM 778 C C . ALA A 1 98 ? -1.586 -5.900 -2.534 1.00 89.88 98 ALA A C 1
ATOM 780 O O . ALA A 1 98 ? -2.018 -6.700 -1.705 1.00 89.88 98 ALA A O 1
ATOM 781 N N . ALA A 1 99 ? -1.405 -6.238 -3.814 1.00 88.19 99 ALA A N 1
ATOM 782 C CA . ALA A 1 99 ? -1.688 -7.578 -4.334 1.00 88.19 99 ALA A CA 1
ATOM 783 C C . ALA A 1 99 ? -0.771 -8.653 -3.718 1.00 88.19 99 ALA A C 1
ATOM 785 O O . ALA A 1 99 ? -1.235 -9.725 -3.320 1.00 88.19 99 ALA A O 1
ATOM 786 N N . VAL A 1 100 ? 0.519 -8.346 -3.563 1.00 86.44 100 VAL A N 1
ATOM 787 C CA . VAL A 1 100 ? 1.494 -9.203 -2.877 1.00 86.44 100 VAL A CA 1
ATOM 788 C C . VAL A 1 100 ? 1.063 -9.450 -1.435 1.00 86.44 100 VAL A C 1
ATOM 790 O O . VAL A 1 100 ? 1.106 -10.588 -0.983 1.00 86.44 100 VAL A O 1
ATOM 793 N N . ALA A 1 101 ? 0.594 -8.431 -0.713 1.00 89.00 101 ALA A N 1
ATOM 794 C CA . ALA A 1 101 ? 0.130 -8.589 0.663 1.00 89.00 101 ALA A CA 1
ATOM 795 C C . ALA A 1 101 ? -1.106 -9.486 0.799 1.00 89.00 101 ALA A C 1
ATOM 797 O O . ALA A 1 101 ? -1.262 -10.146 1.827 1.00 89.00 101 ALA A O 1
ATOM 798 N N . VAL A 1 102 ? -1.958 -9.548 -0.229 1.00 89.44 102 VAL A N 1
ATOM 799 C CA . VAL A 1 102 ? -3.087 -10.487 -0.277 1.00 89.44 102 VAL A CA 1
ATOM 800 C C . VAL A 1 102 ? -2.594 -11.925 -0.462 1.00 89.44 102 VAL A C 1
ATOM 802 O O . VAL A 1 102 ? -3.044 -12.816 0.255 1.00 89.44 102 VAL A O 1
ATOM 805 N N . LYS A 1 103 ? -1.650 -12.162 -1.384 1.00 86.69 103 LYS A N 1
ATOM 806 C CA . LYS A 1 103 ? -1.110 -13.507 -1.670 1.00 86.69 103 LYS A CA 1
ATOM 807 C C . LYS A 1 103 ? -0.141 -14.010 -0.588 1.00 86.69 103 LYS A C 1
ATOM 809 O O . LYS A 1 103 ? -0.149 -15.188 -0.236 1.00 86.69 103 LYS A O 1
ATOM 814 N N . HIS A 1 104 ? 0.667 -13.117 -0.023 1.00 86.31 104 HIS A N 1
ATOM 815 C CA . HIS A 1 104 ? 1.732 -13.411 0.938 1.00 86.31 104 HIS A CA 1
ATOM 816 C C . HIS A 1 104 ? 1.655 -12.505 2.177 1.00 86.31 104 HIS A C 1
ATOM 818 O O . HIS A 1 104 ? 2.601 -11.781 2.490 1.00 86.31 104 HIS A O 1
ATOM 824 N N . PRO A 1 105 ? 0.567 -12.571 2.966 1.00 87.81 105 PRO A N 1
ATOM 825 C CA . PRO A 1 105 ? 0.397 -11.701 4.129 1.00 87.81 105 PRO A CA 1
ATOM 826 C C . PRO A 1 105 ? 1.487 -11.906 5.188 1.00 87.81 105 PRO A C 1
ATOM 828 O O . PRO A 1 105 ? 1.779 -10.987 5.943 1.00 87.81 105 PRO A O 1
ATOM 831 N N . LYS A 1 106 ? 2.117 -13.088 5.249 1.00 87.06 106 LYS A N 1
ATOM 832 C CA . LYS A 1 106 ? 3.212 -13.389 6.190 1.00 87.06 106 LYS A CA 1
ATOM 833 C C . LYS A 1 106 ? 4.530 -12.688 5.849 1.00 87.06 106 LYS A C 1
ATOM 835 O O . LYS A 1 106 ? 5.391 -12.613 6.714 1.00 87.06 106 LYS A O 1
ATOM 840 N N . SER A 1 107 ? 4.676 -12.181 4.626 1.00 83.25 107 SER A N 1
ATOM 841 C CA . SER A 1 107 ? 5.844 -11.397 4.211 1.00 83.25 107 SER A CA 1
ATOM 842 C C . SER A 1 107 ? 5.789 -9.953 4.709 1.00 83.25 107 SER A C 1
ATOM 844 O O . SER A 1 107 ? 6.722 -9.193 4.489 1.00 83.25 107 SER A O 1
ATOM 846 N N . PHE A 1 108 ? 4.700 -9.571 5.383 1.00 86.25 108 PHE A N 1
ATOM 847 C CA . PHE A 1 108 ? 4.535 -8.266 5.999 1.00 86.25 108 PHE A CA 1
ATOM 848 C C . PHE A 1 108 ? 4.384 -8.424 7.504 1.00 86.25 108 PHE A C 1
ATOM 850 O O . PHE A 1 108 ? 3.633 -9.265 8.006 1.00 86.25 108 PHE A O 1
ATOM 857 N N . LYS A 1 109 ? 5.038 -7.533 8.239 1.00 88.25 109 LYS A N 1
ATOM 858 C CA . LYS A 1 109 ? 4.780 -7.346 9.659 1.00 88.25 109 LYS A CA 1
ATOM 859 C C . LYS A 1 109 ? 3.593 -6.403 9.819 1.00 88.25 109 LYS A C 1
ATOM 861 O O . LYS A 1 109 ? 3.591 -5.284 9.319 1.00 88.25 109 LYS A O 1
ATOM 866 N N . TRP A 1 110 ? 2.555 -6.876 10.497 1.00 90.19 110 TRP A N 1
ATOM 867 C CA . TRP A 1 110 ? 1.293 -6.152 10.631 1.00 90.19 110 TRP A CA 1
ATOM 868 C C . TRP A 1 110 ? 1.177 -5.499 11.998 1.00 90.19 110 TRP A C 1
ATOM 870 O O . TRP A 1 110 ? 1.202 -6.177 13.026 1.00 90.19 110 TRP A O 1
ATOM 880 N N . LYS A 1 111 ? 0.969 -4.187 11.998 1.00 90.44 111 LYS A N 1
ATOM 881 C CA . LYS A 1 111 ? 0.736 -3.388 13.196 1.00 90.44 111 LYS A CA 1
ATOM 882 C C . LYS A 1 111 ? -0.750 -3.124 13.359 1.00 90.44 111 LYS A C 1
ATOM 884 O O . LYS A 1 111 ? -1.446 -2.836 12.388 1.00 90.44 111 LYS A O 1
ATOM 889 N N . LYS A 1 112 ? -1.251 -3.226 14.588 1.00 90.69 112 LYS A N 1
ATOM 890 C CA . LYS A 1 112 ? -2.595 -2.735 14.911 1.00 90.69 112 LYS A CA 1
ATOM 891 C C . LYS A 1 112 ? -2.546 -1.216 14.915 1.00 90.69 112 LYS A C 1
ATOM 893 O O . LYS A 1 112 ? -1.629 -0.642 15.502 1.00 90.69 112 LYS A O 1
ATOM 898 N N . ILE A 1 113 ? -3.521 -0.591 14.272 1.00 90.19 113 ILE A N 1
ATOM 899 C CA . ILE A 1 113 ? -3.539 0.860 14.137 1.00 90.19 113 ILE A CA 1
ATOM 900 C C . ILE A 1 113 ? -4.828 1.477 14.658 1.00 90.19 113 ILE A C 1
ATOM 902 O O . ILE A 1 113 ? -5.906 0.884 14.601 1.00 90.19 113 ILE A O 1
ATOM 906 N N . GLU A 1 114 ? -4.677 2.699 15.141 1.00 89.06 114 GLU A N 1
ATOM 907 C CA . GLU A 1 114 ? -5.736 3.662 15.400 1.00 89.06 114 GLU A CA 1
ATOM 908 C C . GLU A 1 114 ? -5.723 4.695 14.281 1.00 89.06 114 GLU A C 1
ATOM 910 O O . GLU A 1 114 ? -4.665 5.001 13.722 1.00 89.06 114 GLU A O 1
ATOM 915 N N . TYR A 1 115 ? -6.896 5.232 13.954 1.00 90.38 115 TYR A N 1
ATOM 916 C CA . TYR A 1 115 ? -6.989 6.382 13.070 1.00 90.38 115 TYR A CA 1
ATOM 917 C C . TYR A 1 115 ? -7.806 7.496 13.709 1.00 90.38 115 TYR A C 1
ATOM 919 O O . TYR A 1 115 ? -8.741 7.244 14.474 1.00 90.38 115 TYR A O 1
ATOM 927 N N . THR A 1 116 ? -7.462 8.725 13.345 1.00 90.81 116 THR A N 1
ATOM 928 C CA . THR A 1 116 ? -8.174 9.935 13.745 1.00 90.81 116 THR A CA 1
ATOM 929 C C . THR A 1 116 ? -8.523 10.718 12.494 1.00 90.81 116 THR A C 1
ATOM 931 O O . THR A 1 116 ? -7.650 11.030 11.688 1.00 90.81 116 THR A O 1
ATOM 934 N N . VAL A 1 117 ? -9.803 11.044 12.332 1.00 91.44 117 VAL A N 1
ATOM 935 C CA . VAL A 1 117 ? -10.258 11.978 11.299 1.00 91.44 117 VAL A CA 1
ATOM 936 C C . VAL A 1 117 ? -10.073 13.388 11.844 1.00 91.44 117 VAL A C 1
ATOM 938 O O . VAL A 1 117 ? -10.599 13.704 12.911 1.00 91.44 117 VAL A O 1
ATOM 941 N N . VAL A 1 118 ? -9.311 14.218 11.139 1.00 91.31 118 VAL A N 1
ATOM 942 C CA . VAL A 1 118 ? -8.979 15.580 11.567 1.00 91.31 118 VAL A CA 1
ATOM 943 C C . VAL A 1 118 ? -9.720 16.592 10.704 1.00 91.31 118 VAL A C 1
ATOM 945 O O . VAL A 1 118 ? -9.667 16.537 9.475 1.00 91.31 118 VAL A O 1
ATOM 948 N N . GLY A 1 119 ? -10.375 17.554 11.349 1.00 88.81 119 GLY A N 1
ATOM 949 C CA . GLY A 1 119 ? -11.208 18.574 10.710 1.00 88.81 119 GLY A CA 1
ATOM 950 C C . GLY A 1 119 ? -12.665 18.486 11.160 1.00 88.81 119 GLY A C 1
ATOM 951 O O . GLY A 1 119 ? -12.974 17.837 12.162 1.00 88.81 119 GLY A O 1
ATOM 952 N N . ASP A 1 120 ? -13.556 19.148 10.422 1.00 84.31 120 ASP A N 1
ATOM 953 C CA . ASP A 1 120 ? -15.000 19.037 10.644 1.00 84.31 120 ASP A CA 1
ATOM 954 C C . ASP A 1 120 ? -15.485 17.643 10.206 1.00 84.31 120 ASP A C 1
ATOM 956 O O . ASP A 1 120 ? -14.983 17.065 9.244 1.00 84.31 120 ASP A O 1
ATOM 960 N N . ARG A 1 121 ? -16.496 17.104 10.892 1.00 76.00 121 ARG A N 1
ATOM 961 C CA . ARG A 1 121 ? -17.185 15.870 10.500 1.00 76.00 121 ARG A CA 1
ATOM 962 C C . ARG A 1 121 ? -17.764 15.946 9.091 1.00 76.00 121 ARG A C 1
ATOM 964 O O . ARG A 1 121 ? -17.825 14.919 8.426 1.00 76.00 121 ARG A O 1
ATOM 971 N N . THR A 1 122 ? -18.213 17.125 8.664 1.00 84.00 122 THR A N 1
ATOM 972 C CA . THR A 1 122 ? -18.796 17.325 7.325 1.00 84.00 122 THR A CA 1
ATOM 973 C C . THR A 1 122 ? -17.746 17.584 6.246 1.00 84.00 122 THR A C 1
ATOM 975 O O . THR A 1 122 ? -18.005 17.346 5.069 1.00 84.00 122 THR A O 1
ATOM 978 N N . ASN A 1 123 ? -16.554 18.034 6.643 1.00 88.12 123 ASN A N 1
ATOM 979 C CA . ASN A 1 123 ? -15.454 18.346 5.741 1.00 88.12 123 ASN A CA 1
ATOM 980 C C . ASN A 1 123 ? -14.106 17.985 6.392 1.00 88.12 123 ASN A C 1
ATOM 982 O O . ASN A 1 123 ? -13.389 18.862 6.894 1.00 88.12 123 ASN A O 1
ATOM 986 N N . PRO A 1 124 ? -13.774 16.685 6.458 1.00 89.88 124 PRO A N 1
ATOM 987 C CA . PRO A 1 124 ? -12.531 16.242 7.059 1.00 89.88 124 PRO A CA 1
ATOM 988 C C . PRO A 1 124 ? -11.341 16.665 6.196 1.00 89.88 124 PRO A C 1
ATOM 990 O O . PRO A 1 124 ? -11.315 16.460 4.986 1.00 89.88 124 PRO A O 1
ATOM 993 N N . SER A 1 125 ? -10.318 17.221 6.839 1.00 90.38 125 SER A N 1
ATOM 994 C CA . SER A 1 125 ? -9.093 17.668 6.168 1.00 90.38 125 SER A CA 1
ATOM 995 C C . SER A 1 125 ? -8.138 16.508 5.875 1.00 90.38 125 SER A C 1
ATOM 997 O O . SER A 1 125 ? -7.507 16.458 4.819 1.00 90.38 125 SER A O 1
ATOM 999 N N . HIS A 1 126 ? -8.020 15.560 6.808 1.00 93.00 126 HIS A N 1
ATOM 1000 C CA . HIS A 1 126 ? -7.138 14.408 6.672 1.00 93.00 126 HIS A CA 1
ATOM 1001 C C . HIS A 1 126 ? -7.453 13.294 7.666 1.00 93.00 126 HIS A C 1
ATOM 1003 O O . HIS A 1 126 ? -8.275 13.446 8.573 1.00 93.00 126 HIS A O 1
ATOM 1009 N N . ILE A 1 127 ? -6.767 12.165 7.488 1.00 92.19 127 ILE A N 1
ATOM 1010 C CA . ILE A 1 127 ? -6.835 11.010 8.380 1.00 92.19 127 ILE A CA 1
ATOM 1011 C C . ILE A 1 127 ? -5.425 10.696 8.871 1.00 92.19 127 ILE A C 1
ATOM 1013 O O . ILE A 1 127 ? -4.540 10.378 8.078 1.00 92.19 127 ILE A O 1
ATOM 1017 N N . GLU A 1 128 ? -5.220 10.774 10.181 1.00 91.81 128 GLU A N 1
ATOM 1018 C CA . GLU A 1 128 ? -3.975 10.351 10.819 1.00 91.81 128 GLU A CA 1
ATOM 1019 C C . GLU A 1 128 ? -4.050 8.875 11.194 1.00 91.81 128 GLU A C 1
ATOM 1021 O O . GLU A 1 128 ? -5.060 8.436 11.740 1.00 91.81 128 GLU A O 1
ATOM 1026 N N . PHE A 1 129 ? -2.961 8.135 10.984 1.00 91.00 129 PHE A N 1
ATOM 1027 C CA . PHE A 1 129 ? -2.806 6.760 11.458 1.00 91.00 129 PHE A CA 1
ATOM 1028 C C . PHE A 1 129 ? -1.695 6.687 12.498 1.00 91.00 129 PHE A C 1
ATOM 1030 O O . PHE A 1 129 ? -0.627 7.275 12.323 1.00 91.00 129 PHE A O 1
ATOM 1037 N N . LYS A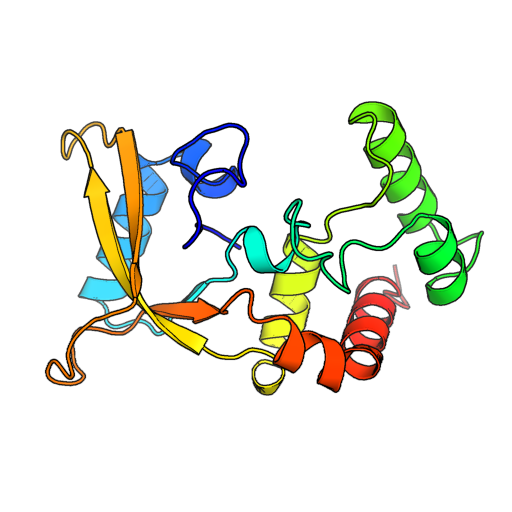 1 130 ? -1.939 5.959 13.587 1.00 89.88 130 LYS A N 1
ATOM 1038 C CA . LYS A 1 130 ? -0.976 5.758 14.676 1.00 89.88 130 LYS A CA 1
ATOM 1039 C C . LYS A 1 130 ? -0.970 4.295 15.095 1.00 89.88 130 LYS A C 1
ATOM 1041 O O . LYS A 1 130 ? -2.007 3.635 15.105 1.00 89.88 130 LYS A O 1
ATOM 1046 N N . GLU A 1 131 ? 0.205 3.776 15.433 1.00 89.50 131 GLU A N 1
ATOM 1047 C CA . GLU A 1 131 ? 0.314 2.445 16.029 1.00 89.50 131 GLU A CA 1
ATOM 1048 C C . GLU A 1 131 ? -0.380 2.437 17.398 1.00 89.50 131 GLU A C 1
ATOM 1050 O O . GLU A 1 131 ? -0.204 3.355 18.202 1.00 89.50 131 GLU A O 1
ATOM 1055 N N . ALA A 1 132 ? -1.193 1.413 17.653 1.00 86.00 132 ALA A N 1
ATOM 1056 C CA . ALA A 1 132 ? -1.930 1.300 18.903 1.00 86.00 132 ALA A CA 1
ATOM 1057 C C . ALA A 1 132 ? -0.958 1.099 20.083 1.00 86.00 132 ALA A C 1
ATOM 1059 O O . ALA A 1 132 ? -0.260 0.090 20.158 1.00 86.00 132 ALA A O 1
ATOM 1060 N N . SER A 1 133 ? -0.926 2.051 21.021 1.00 70.06 133 SER A N 1
ATOM 1061 C CA . SER A 1 133 ? 0.064 2.106 22.112 1.00 70.06 133 SER A CA 1
ATOM 1062 C C . SER A 1 133 ? -0.266 1.236 23.333 1.00 70.06 133 SER A C 1
ATOM 1064 O O . SER A 1 133 ? 0.573 1.074 24.217 1.00 70.06 133 SER A O 1
ATOM 1066 N N . LYS A 1 134 ? -1.476 0.664 23.415 1.00 63.81 134 LYS A N 1
ATOM 1067 C CA . LYS A 1 134 ? -1.912 -0.177 24.542 1.00 63.81 134 LYS A CA 1
ATOM 1068 C C . LYS A 1 134 ? -2.675 -1.414 24.079 1.00 63.81 134 LYS A C 1
ATOM 1070 O O . LYS A 1 134 ? -3.397 -1.396 23.084 1.00 63.81 134 LYS A O 1
ATOM 1075 N N . TRP A 1 135 ? -2.560 -2.473 24.878 1.00 49.44 135 TRP A N 1
ATOM 1076 C CA . TRP A 1 135 ? -3.404 -3.671 24.859 1.00 49.44 135 TRP A CA 1
ATOM 1077 C C . TRP A 1 135 ? -4.835 -3.296 25.294 1.00 49.44 135 TRP A C 1
ATOM 1079 O O . TRP A 1 135 ? -5.293 -3.634 26.381 1.00 49.44 135 TRP A O 1
ATOM 1089 N N . TRP A 1 136 ? -5.550 -2.514 24.486 1.00 48.16 136 TRP A N 1
ATOM 1090 C CA . TRP A 1 136 ? -6.983 -2.334 24.703 1.00 48.16 136 TRP A CA 1
ATOM 1091 C C . TRP A 1 136 ? -7.698 -3.663 24.432 1.00 48.16 136 TRP A C 1
ATOM 1093 O O . TRP A 1 136 ? -7.219 -4.444 23.597 1.00 48.16 136 TRP A O 1
ATOM 1103 N N . PRO A 1 137 ? -8.836 -3.936 25.103 1.00 46.47 137 PRO A N 1
ATOM 1104 C CA . PRO A 1 137 ? -9.634 -5.123 24.832 1.00 46.47 137 PRO A CA 1
ATOM 1105 C C . PRO A 1 137 ? -9.831 -5.258 23.323 1.00 46.47 137 PRO A C 1
ATOM 1107 O O . PRO A 1 137 ? -10.151 -4.277 22.648 1.00 46.47 137 PRO A O 1
ATOM 1110 N N . SER A 1 138 ? -9.604 -6.465 22.810 1.00 50.22 138 SER A N 1
ATOM 1111 C CA . SER A 1 138 ? -9.498 -6.892 21.402 1.00 50.22 138 SER A CA 1
ATOM 1112 C C . SER A 1 138 ? -10.581 -6.397 20.423 1.00 50.22 138 SER A C 1
ATOM 1114 O O . SER A 1 138 ? -10.479 -6.647 19.226 1.00 50.22 138 SER A O 1
ATOM 1116 N N . PHE A 1 139 ? -11.585 -5.670 20.902 1.00 47.03 139 PHE A N 1
ATOM 1117 C CA . PHE A 1 139 ? -12.766 -5.203 20.190 1.00 47.03 139 PHE A CA 1
ATOM 1118 C C . PHE A 1 139 ? -12.609 -3.907 19.382 1.00 47.03 139 PHE A C 1
ATOM 1120 O O . PHE A 1 139 ? -13.552 -3.555 18.678 1.00 47.03 139 PHE A O 1
ATOM 1127 N N . ARG A 1 140 ? -11.486 -3.176 19.473 1.00 52.78 140 ARG A N 1
ATOM 1128 C CA . ARG A 1 140 ? -11.296 -1.925 18.701 1.00 52.78 140 ARG A CA 1
ATOM 1129 C C . ARG A 1 140 ? -10.381 -2.043 17.482 1.00 52.78 140 ARG A C 1
ATOM 1131 O O . ARG A 1 140 ? -10.495 -1.227 16.574 1.00 52.78 140 ARG A O 1
ATOM 1138 N N . TYR A 1 141 ? -9.519 -3.056 17.406 1.00 62.28 141 TYR A N 1
ATOM 1139 C CA . TYR A 1 141 ? -8.498 -3.129 16.352 1.00 62.28 141 TYR A CA 1
ATOM 1140 C C . TYR A 1 141 ? -8.882 -4.101 15.247 1.00 62.28 141 TYR A C 1
ATOM 1142 O O . TYR A 1 141 ? -8.333 -5.197 15.133 1.00 62.28 141 TYR A O 1
ATOM 1150 N N . HIS A 1 142 ? -9.831 -3.670 14.423 1.00 80.12 142 HIS A N 1
ATOM 1151 C CA . HIS A 1 142 ? -10.177 -4.369 13.187 1.00 80.12 142 HIS A CA 1
ATOM 1152 C C . HIS A 1 142 ? -9.272 -3.975 12.023 1.00 80.12 142 HIS A C 1
ATOM 1154 O O . HIS A 1 142 ? -9.240 -4.675 11.017 1.00 80.12 142 HIS A O 1
A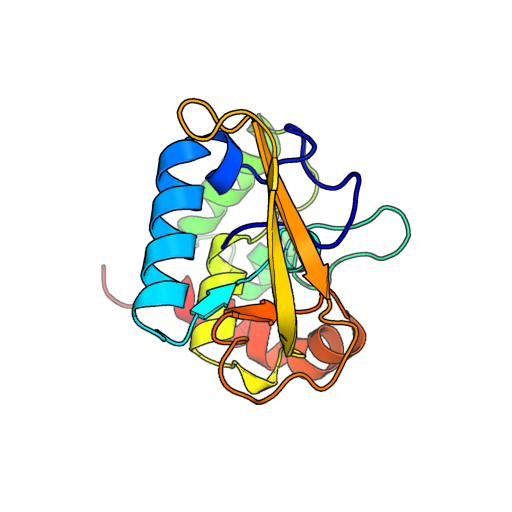TOM 1160 N N . ILE A 1 143 ? -8.496 -2.902 12.185 1.00 90.12 143 ILE A N 1
ATOM 1161 C CA . ILE A 1 143 ? -7.603 -2.391 11.159 1.00 90.12 143 ILE A CA 1
ATOM 1162 C C . ILE A 1 143 ? -6.161 -2.719 11.536 1.00 90.12 143 ILE A C 1
ATOM 1164 O O . ILE A 1 143 ? -5.677 -2.402 12.628 1.00 90.12 143 ILE A O 1
ATOM 1168 N N . LYS A 1 144 ? -5.473 -3.372 10.607 1.00 92.88 144 LYS A N 1
ATOM 1169 C CA . LYS A 1 144 ? -4.033 -3.586 10.643 1.00 92.88 144 LYS A CA 1
ATOM 1170 C C . LYS A 1 144 ? -3.397 -2.829 9.494 1.00 92.88 144 LYS A C 1
ATOM 1172 O O . LYS A 1 144 ? -3.975 -2.747 8.416 1.00 92.88 144 LYS A O 1
ATOM 1177 N N . MET A 1 145 ? -2.195 -2.329 9.707 1.00 92.88 145 MET A N 1
ATOM 1178 C CA . MET A 1 145 ? -1.391 -1.695 8.675 1.00 92.88 145 MET A CA 1
ATOM 1179 C C . MET A 1 145 ? -0.057 -2.425 8.573 1.00 92.88 145 MET A C 1
ATOM 1181 O O . MET A 1 145 ? 0.532 -2.773 9.599 1.00 92.88 145 MET A O 1
ATOM 1185 N N . ALA A 1 146 ? 0.394 -2.717 7.357 1.00 90.94 146 ALA A N 1
ATOM 1186 C CA . ALA A 1 146 ? 1.728 -3.261 7.159 1.00 90.94 146 ALA A CA 1
ATOM 1187 C C . ALA A 1 146 ? 2.759 -2.229 7.628 1.00 90.94 146 ALA A C 1
ATOM 1189 O O . ALA A 1 146 ? 2.633 -1.042 7.339 1.00 90.94 146 ALA A O 1
ATOM 1190 N N . SER A 1 147 ? 3.770 -2.663 8.372 1.00 84.88 147 SER A N 1
ATOM 1191 C CA . SER A 1 147 ? 4.920 -1.815 8.644 1.00 84.88 147 SER A CA 1
ATOM 1192 C C . SER A 1 147 ? 5.784 -1.731 7.394 1.00 84.88 147 SER A C 1
ATOM 1194 O O . SER A 1 147 ? 6.079 -2.766 6.798 1.00 84.88 147 SER A O 1
ATOM 1196 N N . GLY A 1 148 ? 6.299 -0.545 7.078 1.00 72.25 148 GLY A N 1
ATOM 1197 C CA . GLY A 1 148 ? 7.412 -0.377 6.136 1.00 72.25 148 GLY A CA 1
ATOM 1198 C C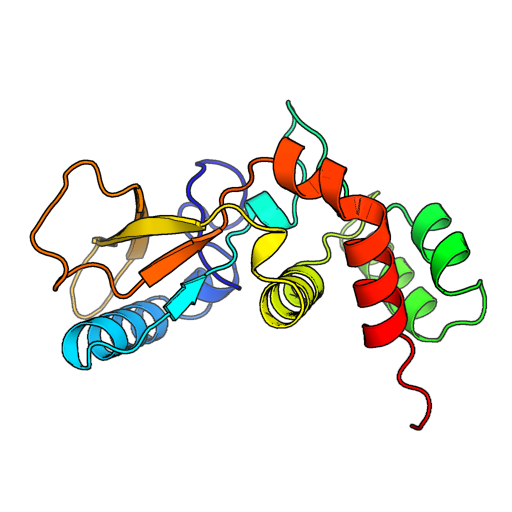 . GLY A 1 148 ? 8.750 -0.940 6.645 1.00 72.25 148 GLY A C 1
ATOM 1199 O O . GLY A 1 148 ? 9.792 -0.434 6.259 1.00 72.25 148 GLY A O 1
ATOM 1200 N N . ASP A 1 149 ? 8.725 -1.932 7.545 1.00 72.56 149 ASP A N 1
ATOM 1201 C CA . ASP A 1 149 ? 9.897 -2.617 8.097 1.00 72.56 149 ASP A CA 1
ATOM 1202 C C . ASP A 1 149 ? 10.524 -3.478 6.997 1.00 72.56 149 ASP A C 1
ATOM 1204 O O . ASP A 1 149 ? 9.990 -4.527 6.617 1.00 72.56 149 ASP A O 1
ATOM 1208 N N . LYS A 1 150 ? 11.628 -2.986 6.436 1.00 65.94 150 LYS A N 1
ATOM 1209 C CA . LYS A 1 150 ? 12.218 -3.546 5.220 1.00 65.94 150 LYS A CA 1
ATOM 1210 C C . LYS A 1 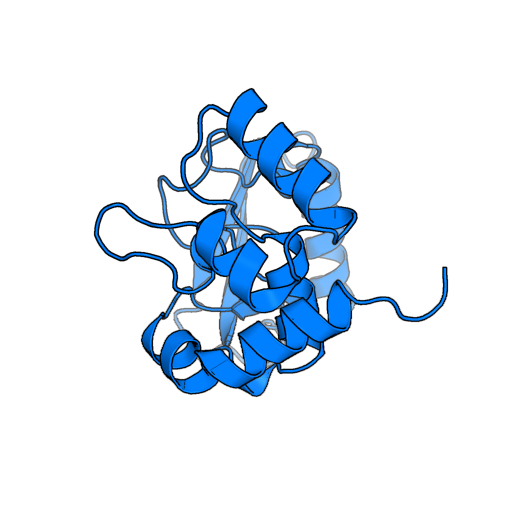150 ? 12.997 -4.828 5.455 1.00 65.94 150 LYS A C 1
ATOM 1212 O O . LYS A 1 150 ? 13.174 -5.563 4.495 1.00 65.94 150 LYS A O 1
ATOM 1217 N N . GLY A 1 151 ? 13.377 -5.150 6.696 1.00 61.53 151 GLY A N 1
ATOM 1218 C CA . GLY A 1 151 ? 14.028 -6.427 7.011 1.00 61.53 151 GLY A CA 1
ATOM 1219 C C . GLY A 1 151 ? 13.123 -7.614 6.674 1.00 61.53 151 GLY A C 1
ATOM 1220 O O . GLY A 1 151 ? 13.518 -8.523 5.953 1.00 61.53 151 GLY A O 1
ATOM 1221 N N . CYS A 1 152 ? 11.850 -7.533 7.071 1.00 65.56 152 CYS A N 1
ATOM 1222 C CA . CYS A 1 152 ? 10.849 -8.557 6.757 1.00 65.56 152 CYS A CA 1
ATOM 1223 C C . CYS A 1 152 ? 10.564 -8.659 5.245 1.00 65.56 152 CYS A C 1
ATOM 1225 O O . CYS A 1 152 ? 10.325 -9.746 4.717 1.00 65.56 152 CYS A O 1
ATOM 1227 N N . LEU A 1 153 ? 10.615 -7.525 4.545 1.00 68.62 153 LEU A N 1
ATOM 1228 C CA . LEU A 1 153 ? 10.406 -7.451 3.102 1.00 68.62 153 LEU A CA 1
ATOM 1229 C C . LEU A 1 153 ? 11.596 -8.026 2.318 1.00 68.62 153 LEU A C 1
ATOM 1231 O O . LEU A 1 153 ? 11.383 -8.818 1.404 1.00 68.62 153 LEU A O 1
ATOM 1235 N N . ALA A 1 154 ? 12.828 -7.692 2.706 1.00 69.50 154 ALA A N 1
ATOM 1236 C CA . ALA A 1 154 ? 14.056 -8.194 2.092 1.00 69.50 154 ALA A CA 1
ATOM 1237 C C . ALA A 1 154 ? 14.214 -9.713 2.277 1.00 69.50 154 ALA A C 1
ATOM 1239 O O . ALA A 1 154 ? 14.516 -10.423 1.325 1.00 69.50 154 ALA A O 1
ATOM 1240 N N . GLU A 1 155 ? 13.892 -10.248 3.460 1.00 75.75 155 GLU A N 1
ATOM 1241 C CA . GLU A 1 155 ? 13.882 -11.701 3.718 1.00 75.75 155 GLU A CA 1
ATOM 1242 C C . GLU A 1 155 ? 12.909 -12.483 2.817 1.00 75.75 155 GLU A C 1
ATOM 1244 O O . GLU A 1 155 ? 13.005 -13.704 2.685 1.00 75.75 155 GLU A O 1
ATOM 1249 N N . ASN A 1 156 ? 11.938 -11.795 2.212 1.00 75.44 156 ASN A N 1
ATOM 1250 C CA . ASN A 1 156 ? 10.929 -12.386 1.340 1.00 75.44 156 ASN A CA 1
ATOM 1251 C C . ASN A 1 156 ? 11.033 -11.894 -0.110 1.00 75.44 156 ASN A C 1
ATOM 1253 O O . ASN A 1 156 ? 10.096 -12.125 -0.878 1.00 75.44 156 ASN A O 1
ATOM 1257 N N . GLU A 1 157 ? 12.143 -11.253 -0.490 1.00 81.12 157 GLU A N 1
ATOM 1258 C CA . GLU A 1 157 ? 12.301 -10.584 -1.783 1.00 81.12 157 GLU A CA 1
ATOM 1259 C C . GLU A 1 157 ? 11.956 -11.509 -2.956 1.00 81.12 157 GLU A C 1
ATOM 1261 O O . GLU A 1 157 ? 11.053 -11.186 -3.723 1.00 81.12 157 GLU A O 1
ATOM 1266 N N . ASP A 1 158 ? 12.550 -12.701 -3.038 1.00 83.25 158 ASP A N 1
ATOM 1267 C CA . ASP A 1 158 ? 12.302 -13.643 -4.141 1.00 83.25 158 ASP A CA 1
ATOM 1268 C C . ASP A 1 158 ? 10.824 -14.030 -4.286 1.00 83.25 158 ASP A C 1
ATOM 1270 O O . ASP A 1 158 ? 10.291 -14.100 -5.394 1.00 83.25 158 ASP A O 1
ATOM 1274 N N . LYS A 1 159 ? 10.121 -14.250 -3.166 1.00 80.56 159 LYS A N 1
ATOM 1275 C CA . LYS A 1 159 ? 8.686 -14.588 -3.183 1.00 80.56 159 LYS A CA 1
ATOM 1276 C C . LYS A 1 159 ? 7.859 -13.415 -3.691 1.00 80.56 159 LYS A C 1
ATOM 1278 O O . LYS A 1 159 ? 6.889 -13.607 -4.425 1.00 80.56 159 LYS A O 1
ATOM 1283 N N . ILE A 1 160 ? 8.233 -12.206 -3.293 1.00 79.19 160 ILE A N 1
ATOM 1284 C CA . ILE A 1 160 ? 7.539 -10.981 -3.671 1.00 79.19 160 ILE A CA 1
ATOM 1285 C C . ILE A 1 160 ? 7.797 -10.662 -5.144 1.00 79.19 160 ILE A C 1
ATOM 1287 O O . ILE A 1 160 ? 6.842 -10.406 -5.871 1.00 79.19 160 ILE A O 1
ATOM 1291 N N . LEU A 1 161 ? 9.043 -10.765 -5.612 1.00 85.25 161 LEU A N 1
ATOM 1292 C CA . LEU A 1 161 ? 9.403 -10.588 -7.018 1.00 85.25 161 LEU A CA 1
ATOM 1293 C C . LEU A 1 161 ? 8.709 -11.616 -7.908 1.00 85.25 161 LEU A C 1
ATOM 1295 O O . LEU A 1 161 ? 8.121 -11.232 -8.917 1.00 85.25 161 LEU A O 1
ATOM 1299 N N . LYS A 1 162 ? 8.678 -12.888 -7.493 1.00 85.12 162 LYS A N 1
ATOM 1300 C CA . LYS A 1 162 ? 7.897 -13.920 -8.182 1.00 85.12 162 LYS A CA 1
ATOM 1301 C C . LYS A 1 162 ? 6.416 -13.560 -8.230 1.00 85.12 162 LYS A C 1
ATOM 1303 O O . LYS A 1 162 ? 5.790 -13.669 -9.269 1.00 85.12 162 LYS A O 1
ATOM 1308 N N . THR A 1 163 ? 5.850 -13.060 -7.135 1.00 84.44 163 THR A N 1
ATOM 1309 C CA . THR A 1 163 ? 4.439 -12.651 -7.114 1.00 84.44 163 THR A CA 1
ATOM 1310 C C . THR A 1 163 ? 4.159 -11.478 -8.041 1.00 84.44 163 THR A C 1
ATOM 1312 O O . THR A 1 163 ? 3.108 -11.448 -8.676 1.00 84.44 163 THR A O 1
ATOM 1315 N N . ILE A 1 164 ? 5.065 -10.501 -8.106 1.00 83.62 164 ILE A N 1
ATOM 1316 C CA . ILE A 1 164 ? 4.968 -9.369 -9.032 1.00 83.62 164 ILE A CA 1
ATOM 1317 C C . ILE A 1 164 ? 5.011 -9.890 -10.466 1.00 83.62 164 ILE A C 1
ATOM 1319 O O . ILE A 1 164 ? 4.123 -9.554 -11.245 1.00 83.62 164 ILE A O 1
ATOM 1323 N N . GLN A 1 165 ? 5.978 -10.756 -10.775 1.00 86.31 165 GLN A N 1
ATOM 1324 C CA . GLN A 1 165 ? 6.101 -11.416 -12.069 1.00 86.31 165 GLN A CA 1
ATOM 1325 C C . GLN A 1 165 ? 4.817 -12.180 -12.421 1.00 86.31 165 GLN A C 1
ATOM 1327 O O . GLN A 1 165 ? 4.212 -11.874 -13.437 1.00 86.31 165 GLN A O 1
ATOM 1332 N N . ASP A 1 166 ? 4.321 -13.061 -11.550 1.00 84.56 166 ASP A N 1
ATOM 1333 C CA . ASP A 1 166 ? 3.084 -13.834 -11.747 1.00 84.56 166 ASP A CA 1
ATOM 1334 C C . ASP A 1 166 ? 1.830 -12.944 -11.863 1.00 84.56 166 ASP A C 1
ATOM 1336 O O . ASP A 1 166 ? 0.841 -13.319 -12.481 1.00 84.56 166 ASP A O 1
ATOM 1340 N N . THR A 1 167 ? 1.818 -11.774 -11.217 1.00 82.62 167 THR A N 1
ATOM 1341 C CA . THR A 1 167 ? 0.676 -10.841 -11.261 1.00 82.62 167 THR A CA 1
ATOM 1342 C C . THR A 1 167 ? 0.697 -9.983 -12.526 1.00 82.62 167 THR A C 1
ATOM 1344 O O . THR A 1 167 ? -0.355 -9.554 -12.990 1.00 82.62 167 THR A O 1
ATOM 1347 N N . MET A 1 168 ? 1.881 -9.724 -13.081 1.00 81.94 168 MET A N 1
ATOM 1348 C CA . MET A 1 168 ? 2.066 -8.970 -14.322 1.00 81.94 168 MET A CA 1
ATOM 1349 C C . MET A 1 168 ? 2.004 -9.861 -15.562 1.00 81.94 168 MET A C 1
ATOM 1351 O O . MET A 1 168 ? 1.483 -9.421 -16.585 1.00 81.94 168 MET A O 1
ATOM 1355 N N . ASN A 1 169 ? 2.475 -11.101 -15.447 1.00 78.69 169 ASN A N 1
ATOM 1356 C CA . ASN A 1 169 ? 2.328 -12.161 -16.432 1.00 78.69 169 ASN A CA 1
ATOM 1357 C C . ASN A 1 169 ? 0.922 -12.749 -16.302 1.00 78.69 169 ASN A C 1
ATOM 1359 O O . ASN A 1 169 ? 0.730 -13.861 -15.811 1.00 78.69 169 ASN A O 1
ATOM 1363 N N . ILE A 1 170 ? -0.087 -11.991 -16.716 1.00 61.50 170 ILE A N 1
ATOM 1364 C CA . ILE A 1 170 ? -1.398 -12.581 -16.968 1.00 61.50 170 ILE A CA 1
ATOM 1365 C C . ILE A 1 170 ? -1.240 -13.397 -18.254 1.00 61.50 170 ILE A C 1
ATOM 1367 O O . ILE A 1 170 ? -1.430 -12.885 -19.354 1.00 61.50 170 ILE A O 1
ATOM 1371 N N . GLU A 1 171 ? -0.814 -14.654 -18.129 1.00 47.78 171 GLU A N 1
ATOM 1372 C CA . GLU A 1 171 ? -0.946 -15.627 -19.210 1.00 47.78 171 GLU A CA 1
ATOM 1373 C C . GLU A 1 171 ? -2.446 -15.758 -19.524 1.00 47.78 171 GLU A C 1
ATOM 1375 O O . GLU A 1 171 ? -3.188 -16.410 -18.790 1.00 47.78 171 GLU A O 1
ATOM 1380 N N . GLY A 1 172 ? -2.909 -15.077 -20.579 1.00 46.06 172 GLY A N 1
ATOM 1381 C CA . GLY A 1 172 ? -4.273 -15.215 -21.098 1.00 46.06 172 GLY A CA 1
ATOM 1382 C C . GLY A 1 172 ? -5.125 -13.944 -21.185 1.00 46.06 172 GLY A C 1
ATOM 1383 O O . GLY A 1 172 ? -6.311 -14.009 -20.859 1.00 46.06 172 GLY A O 1
ATOM 1384 N N . MET A 1 173 ? -4.579 -12.819 -21.661 1.00 38.84 173 MET A N 1
ATOM 1385 C CA . MET A 1 173 ? -5.394 -11.800 -22.348 1.00 38.84 173 MET A CA 1
ATOM 1386 C C . MET A 1 173 ? -4.956 -11.657 -23.798 1.00 38.84 173 MET A C 1
ATOM 1388 O O . MET A 1 173 ? -3.734 -11.512 -24.022 1.00 38.84 173 MET A O 1
#

Organism: NCBI:txid1469910

Radius of gyration: 17.19 Å; chains: 1; bounding box: 37×35×50 Å

Secondary structure (DSSP, 8-state):
----SSSSSSTBTTB-HHHHTTHHHHHHHHHHHHHHT--EEE--GGGTS-BTTB--TTSEEHHHHHHHH-TT-HHHHHHHHHHHHHT-SEE--HHHHHHHHHH-GGGSPEEEEEEEEEE-SSSEEEEEEEE--S---TTS--EEEE---HHHHHTTHHHHHHHHHHHH--TT-

InterPro domains:
  IPR036452 Ribonucleoside hydrolase-like [G3DSA:3.90.245.10] (1-138)
  IPR036452 Ribonucleoside hydrolase-like [SSF53590] (13-121)